Protein AF-A0A847R7V5-F1 (afdb_monomer)

pLDDT: mean 76.11, std 15.83, range [45.56, 97.25]

InterPro domains:
  IPR005899 Sodium ion-translocating decarboxylase [PF04277] (7-78)
  IPR005899 Sodium ion-translocating decarb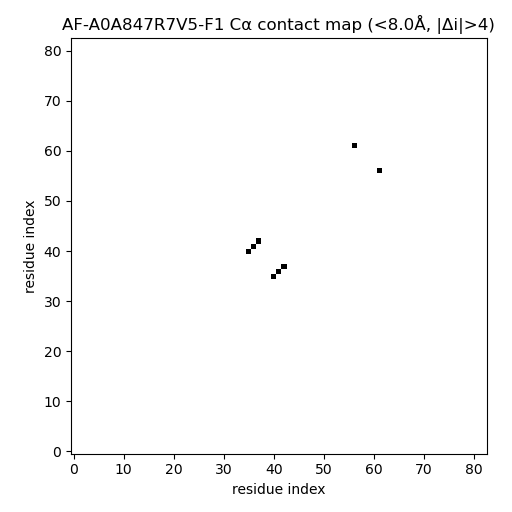oxylase [TIGR01195] (4-81)
  IPR023424 Oxaloacetate decarboxylase, gamma chain [MF_00404] (1-83)

Radius of gyration: 26.63 Å; Cα contacts (8 Å, |Δi|>4): 4; chains: 1; bounding box: 62×42×54 Å

Mean predicted aligned error: 17.56 Å

Organism: NCBI:txid2726122

Structure (mmCIF, N/CA/C/O backbone):
data_AF-A0A847R7V5-F1
#
_entry.id   AF-A0A847R7V5-F1
#
loop_
_atom_site.group_PDB
_atom_site.id
_atom_site.type_symbol
_atom_site.label_atom_id
_atom_site.label_alt_id
_atom_site.label_comp_id
_atom_site.label_asym_id
_atom_site.label_entity_id
_atom_site.label_seq_id
_atom_site.pdbx_PDB_ins_code
_atom_site.Cartn_x
_atom_site.Cartn_y
_atom_site.Cartn_z
_atom_site.occupancy
_atom_site.B_iso_or_equiv
_atom_site.auth_seq_id
_atom_site.auth_comp_id
_atom_site.auth_asym_id
_atom_site.auth_atom_id
_atom_site.pdbx_PDB_model_num
ATOM 1 N N . MET A 1 1 ? 24.728 4.380 -29.795 1.00 54.69 1 MET A N 1
ATOM 2 C CA . MET A 1 1 ? 24.614 4.793 -28.378 1.00 54.69 1 MET A CA 1
ATOM 3 C C . MET A 1 1 ? 23.146 4.861 -27.919 1.00 54.69 1 MET A C 1
ATOM 5 O O . MET A 1 1 ? 22.834 5.674 -27.066 1.00 54.69 1 MET A O 1
ATOM 9 N N . ASN A 1 2 ? 22.250 3.997 -28.427 1.00 65.88 2 ASN A N 1
ATOM 10 C CA . ASN A 1 2 ? 20.830 3.998 -28.025 1.00 65.88 2 ASN A CA 1
ATOM 11 C C . ASN A 1 2 ? 20.459 2.857 -27.062 1.00 65.88 2 ASN A C 1
ATOM 13 O O . ASN A 1 2 ? 19.472 2.983 -26.355 1.00 65.88 2 ASN A O 1
ATOM 17 N N . GLY A 1 3 ? 21.255 1.782 -26.980 1.00 73.75 3 GLY A N 1
ATOM 18 C CA . GLY A 1 3 ? 20.913 0.613 -26.154 1.00 73.75 3 GLY A CA 1
ATOM 19 C C . GLY A 1 3 ? 21.011 0.845 -24.643 1.00 73.75 3 GLY A C 1
ATOM 20 O O . GLY A 1 3 ? 20.204 0.321 -23.896 1.00 73.75 3 GLY A O 1
ATOM 21 N N . LEU A 1 4 ? 21.930 1.700 -24.179 1.00 84.06 4 LEU A N 1
ATOM 22 C CA . LEU A 1 4 ? 22.142 1.915 -22.739 1.00 84.06 4 LEU A CA 1
ATOM 23 C C . LEU A 1 4 ? 20.968 2.625 -22.050 1.00 84.06 4 LEU A C 1
ATOM 25 O O . LEU A 1 4 ? 20.701 2.376 -20.877 1.00 84.06 4 LEU A O 1
ATOM 29 N N . LEU A 1 5 ? 20.276 3.520 -22.764 1.00 83.25 5 LEU A N 1
ATOM 30 C CA . LEU A 1 5 ? 19.077 4.178 -22.238 1.00 83.25 5 LEU A CA 1
ATOM 31 C C . LEU A 1 5 ? 17.901 3.200 -22.159 1.00 83.25 5 LEU A C 1
ATOM 33 O O . LEU A 1 5 ? 17.123 3.267 -21.214 1.00 83.25 5 LEU A O 1
ATOM 37 N N . GLU A 1 6 ? 17.791 2.295 -23.129 1.00 84.81 6 GLU A N 1
ATOM 38 C CA . GLU A 1 6 ? 16.746 1.271 -23.179 1.00 84.81 6 GLU A CA 1
ATOM 39 C C . GLU A 1 6 ? 16.960 0.203 -22.095 1.00 84.81 6 GLU A C 1
ATOM 41 O O . GLU A 1 6 ? 16.026 -0.132 -21.364 1.00 84.81 6 GLU A O 1
ATOM 46 N N . ASP A 1 7 ? 18.211 -0.213 -21.880 1.00 83.62 7 ASP A N 1
ATOM 47 C CA . ASP A 1 7 ? 18.604 -1.086 -20.769 1.00 83.62 7 ASP A CA 1
ATOM 48 C C . ASP A 1 7 ? 18.366 -0.411 -19.408 1.00 83.62 7 ASP A C 1
ATOM 50 O O . ASP A 1 7 ? 17.800 -1.011 -18.492 1.00 83.62 7 ASP A O 1
ATOM 54 N N . GLY A 1 8 ? 18.743 0.866 -19.269 1.00 86.81 8 GLY A N 1
ATOM 55 C CA . GLY A 1 8 ? 18.501 1.646 -18.053 1.00 86.81 8 GLY A CA 1
ATOM 56 C C . GLY A 1 8 ? 17.010 1.829 -17.751 1.00 86.81 8 GLY A C 1
ATOM 57 O O . GLY A 1 8 ? 16.593 1.729 -16.595 1.00 86.81 8 GLY A O 1
ATOM 58 N N . PHE A 1 9 ? 16.191 2.030 -18.784 1.00 90.25 9 PHE A N 1
ATOM 59 C CA . PHE A 1 9 ? 14.738 2.100 -18.656 1.00 90.25 9 PHE A CA 1
ATOM 60 C C . PHE A 1 9 ? 14.144 0.755 -18.213 1.00 90.25 9 PHE A C 1
ATOM 62 O O . PHE A 1 9 ? 13.321 0.724 -17.295 1.00 90.25 9 PHE A O 1
ATOM 69 N N . GLY A 1 10 ? 14.614 -0.359 -18.784 1.00 89.31 10 GLY A N 1
ATOM 70 C CA . GLY A 1 10 ? 14.224 -1.706 -18.360 1.00 89.31 10 GLY A CA 1
ATOM 71 C C . GLY A 1 10 ? 14.548 -1.978 -16.888 1.00 89.31 10 GLY A C 1
ATOM 72 O O . GLY A 1 10 ? 13.692 -2.455 -16.140 1.00 89.31 10 GLY A O 1
ATOM 73 N N . LEU A 1 11 ? 15.746 -1.593 -16.438 1.00 92.25 11 LEU A N 1
ATOM 74 C CA . LEU A 1 11 ? 16.158 -1.717 -15.036 1.00 92.25 11 LEU A CA 1
ATOM 75 C C . LEU A 1 11 ? 15.334 -0.824 -14.096 1.00 92.25 11 LEU A C 1
ATOM 77 O O . LEU A 1 11 ? 14.991 -1.254 -12.994 1.00 92.25 11 LEU A O 1
ATOM 81 N N . MET A 1 12 ? 14.970 0.388 -14.524 1.00 92.31 12 MET A N 1
ATOM 82 C CA . MET A 1 12 ? 14.122 1.292 -13.742 1.00 92.31 12 MET A CA 1
ATOM 83 C C . MET A 1 12 ? 12.708 0.731 -13.562 1.00 92.31 12 MET A C 1
ATOM 85 O O . MET A 1 12 ? 12.182 0.747 -12.448 1.00 92.31 12 MET A O 1
ATOM 89 N N . VAL A 1 13 ? 12.100 0.209 -14.633 1.00 94.56 13 VAL A N 1
ATOM 90 C CA . VAL A 1 13 ? 10.768 -0.413 -14.575 1.00 94.56 13 VAL A CA 1
ATOM 91 C C . VAL A 1 13 ? 10.799 -1.671 -13.709 1.00 94.56 13 VAL A C 1
ATOM 93 O O . VAL A 1 13 ? 9.919 -1.847 -12.868 1.00 94.56 13 VAL A O 1
ATOM 96 N N . LEU A 1 14 ? 11.829 -2.511 -13.851 1.00 94.00 14 LEU A N 1
ATOM 97 C CA . LEU A 1 14 ? 12.000 -3.711 -13.032 1.00 94.00 14 LEU A CA 1
ATOM 98 C C . LEU A 1 14 ? 12.155 -3.360 -11.543 1.00 94.00 14 LEU A C 1
ATOM 100 O O . LEU A 1 14 ? 11.472 -3.936 -10.695 1.00 94.00 14 LEU A O 1
ATOM 104 N N . GLY A 1 15 ? 13.012 -2.385 -11.228 1.00 94.00 15 GLY A N 1
ATOM 105 C CA . GLY A 1 15 ? 13.255 -1.923 -9.863 1.00 94.00 15 GLY A CA 1
ATOM 106 C C . GLY A 1 15 ? 12.016 -1.293 -9.227 1.00 94.00 15 GLY A C 1
ATOM 107 O O . GLY A 1 15 ? 11.622 -1.688 -8.129 1.00 94.00 15 GLY A O 1
ATOM 108 N N . MET A 1 16 ? 11.346 -0.369 -9.929 1.00 95.56 16 MET A N 1
ATOM 109 C CA . MET A 1 16 ? 10.094 0.223 -9.441 1.00 95.56 16 MET A CA 1
ATOM 110 C C . MET A 1 16 ? 8.977 -0.813 -9.305 1.00 95.56 16 MET A C 1
ATOM 112 O O . MET A 1 16 ? 8.235 -0.769 -8.327 1.00 95.56 16 MET A O 1
ATOM 116 N N . GLY A 1 17 ? 8.864 -1.759 -10.240 1.00 95.62 17 GLY A N 1
ATOM 117 C CA . GLY A 1 17 ? 7.865 -2.825 -10.186 1.00 95.62 17 GLY A CA 1
ATOM 118 C C . GLY A 1 17 ? 8.058 -3.743 -8.981 1.00 95.62 17 GLY A C 1
ATOM 119 O O . GLY A 1 17 ? 7.093 -4.050 -8.281 1.00 95.62 17 GLY A O 1
ATOM 120 N N . PHE A 1 18 ? 9.304 -4.126 -8.684 1.00 96.19 18 PHE A N 1
ATOM 121 C CA . PHE A 1 18 ? 9.616 -4.948 -7.515 1.00 96.19 18 PHE A CA 1
ATOM 122 C C . PHE A 1 18 ? 9.311 -4.220 -6.202 1.00 96.19 18 PHE A C 1
ATOM 124 O O . PHE A 1 18 ? 8.670 -4.789 -5.319 1.00 96.19 18 PHE A O 1
ATOM 131 N N . VAL A 1 19 ? 9.707 -2.948 -6.085 1.00 95.69 19 VAL A N 1
ATOM 132 C CA . VAL A 1 19 ? 9.395 -2.128 -4.903 1.00 95.69 19 VAL A CA 1
ATOM 133 C C . VAL A 1 19 ? 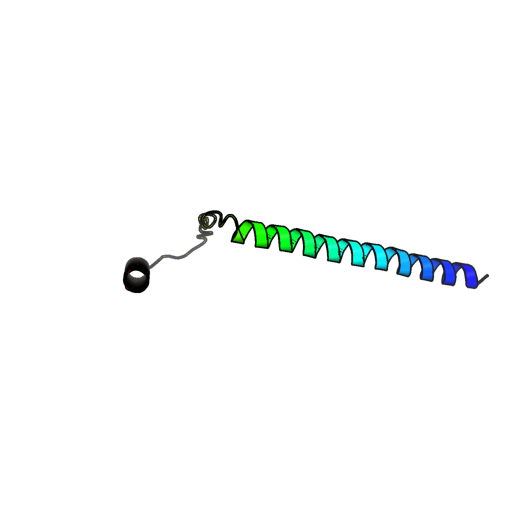7.885 -1.961 -4.745 1.00 95.69 19 VAL A C 1
ATOM 135 O O . VAL A 1 19 ? 7.368 -2.134 -3.644 1.00 95.69 19 VAL A O 1
ATOM 138 N N . PHE A 1 20 ? 7.160 -1.685 -5.831 1.00 96.75 20 PHE A N 1
ATOM 139 C CA . PHE A 1 20 ? 5.703 -1.581 -5.804 1.00 96.75 20 PHE A CA 1
ATOM 140 C C . PHE A 1 20 ? 5.056 -2.879 -5.313 1.00 96.75 20 PHE A C 1
ATOM 142 O O . PHE A 1 20 ? 4.237 -2.848 -4.397 1.00 96.75 20 PHE A O 1
ATOM 149 N N . LEU A 1 21 ? 5.468 -4.027 -5.860 1.00 97.12 21 LEU A N 1
ATOM 150 C CA . LEU A 1 21 ? 4.967 -5.332 -5.435 1.00 97.12 21 LEU A CA 1
ATOM 151 C C . LEU A 1 21 ? 5.266 -5.597 -3.953 1.00 97.12 21 LEU A C 1
ATOM 153 O O . LEU A 1 21 ? 4.389 -6.047 -3.217 1.00 97.12 21 LEU A O 1
ATOM 157 N N . PHE A 1 22 ? 6.477 -5.271 -3.502 1.00 97.25 22 PHE A N 1
ATOM 158 C CA . PHE A 1 22 ? 6.871 -5.408 -2.105 1.00 97.25 22 PHE A CA 1
ATOM 159 C C . PHE A 1 22 ? 6.002 -4.549 -1.176 1.00 97.25 22 PHE A C 1
ATOM 161 O O . PHE A 1 22 ? 5.489 -5.049 -0.175 1.00 97.25 22 PHE A O 1
ATOM 168 N N . LEU A 1 23 ? 5.762 -3.282 -1.528 1.00 96.62 23 LEU A N 1
ATOM 169 C CA . LEU A 1 23 ? 4.886 -2.397 -0.758 1.00 96.62 23 LEU A CA 1
ATOM 170 C C . LEU A 1 23 ? 3.439 -2.892 -0.740 1.00 96.62 23 LEU A C 1
ATOM 172 O O . LEU A 1 23 ? 2.814 -2.873 0.317 1.00 96.62 23 LEU A O 1
ATOM 176 N N . VAL A 1 24 ? 2.913 -3.378 -1.869 1.00 96.94 24 VAL A N 1
ATOM 177 C CA . VAL A 1 24 ? 1.573 -3.984 -1.935 1.00 96.94 24 VAL A CA 1
ATOM 178 C C . VAL A 1 24 ? 1.475 -5.161 -0.964 1.00 96.94 24 VAL A C 1
ATOM 180 O O . VAL A 1 24 ? 0.536 -5.221 -0.172 1.00 96.94 24 VAL A O 1
ATOM 183 N N . ILE A 1 25 ? 2.469 -6.052 -0.955 1.00 97.25 25 ILE A N 1
ATOM 184 C CA . ILE A 1 25 ? 2.526 -7.175 -0.009 1.00 97.25 25 ILE A CA 1
ATOM 185 C C . ILE A 1 25 ? 2.562 -6.671 1.441 1.00 97.25 25 ILE A C 1
ATOM 187 O O . ILE A 1 25 ? 1.811 -7.181 2.273 1.00 97.25 25 ILE A O 1
ATOM 191 N N . LEU A 1 26 ? 3.370 -5.652 1.756 1.00 96.44 26 LEU A N 1
ATOM 192 C CA . LEU A 1 26 ? 3.417 -5.075 3.106 1.00 96.44 26 LEU A CA 1
ATOM 193 C C . LEU A 1 26 ? 2.096 -4.423 3.526 1.00 96.44 26 LEU A C 1
ATOM 195 O O . LEU A 1 26 ? 1.694 -4.549 4.684 1.00 96.44 26 LEU A O 1
ATOM 199 N N . ILE A 1 27 ? 1.396 -3.763 2.604 1.00 94.56 27 ILE A N 1
ATOM 200 C CA . ILE A 1 27 ? 0.067 -3.195 2.850 1.00 94.56 27 ILE A CA 1
ATOM 201 C C . ILE A 1 27 ? -0.924 -4.311 3.180 1.00 94.56 27 ILE A C 1
ATOM 203 O O . ILE A 1 27 ? -1.657 -4.200 4.162 1.00 94.56 27 ILE A O 1
ATOM 207 N N . PHE A 1 28 ? -0.916 -5.410 2.422 1.00 95.25 28 PHE A N 1
ATOM 208 C CA . PHE A 1 28 ? -1.760 -6.567 2.719 1.00 95.25 28 PHE A CA 1
ATOM 209 C C . PHE A 1 28 ? -1.405 -7.217 4.055 1.00 95.25 28 PHE A C 1
ATOM 211 O O . PHE A 1 28 ? -2.310 -7.520 4.828 1.00 95.25 28 PHE A O 1
ATOM 218 N N . ALA A 1 29 ? -0.119 -7.385 4.366 1.00 94.31 29 ALA A N 1
ATOM 219 C CA . ALA A 1 29 ? 0.326 -7.931 5.646 1.00 94.31 29 ALA A CA 1
ATOM 220 C C . ALA A 1 29 ? -0.125 -7.050 6.823 1.00 94.31 29 ALA A C 1
ATOM 222 O O . ALA A 1 29 ? -0.678 -7.548 7.803 1.00 94.31 29 ALA A O 1
ATOM 223 N N . THR A 1 30 ? 0.032 -5.731 6.695 1.00 90.75 30 THR A N 1
ATOM 224 C CA . THR A 1 30 ? -0.387 -4.759 7.716 1.00 90.75 30 THR A CA 1
ATOM 225 C C . THR A 1 30 ? -1.912 -4.699 7.838 1.00 90.75 30 THR A C 1
ATOM 227 O O . THR A 1 30 ? -2.446 -4.627 8.942 1.00 90.75 30 THR A O 1
ATOM 230 N N . SER A 1 31 ? -2.640 -4.791 6.721 1.00 86.94 31 SER A N 1
ATOM 231 C CA . SER A 1 31 ? -4.105 -4.870 6.709 1.00 86.94 31 SER A CA 1
ATOM 232 C C . SER A 1 31 ? -4.601 -6.159 7.360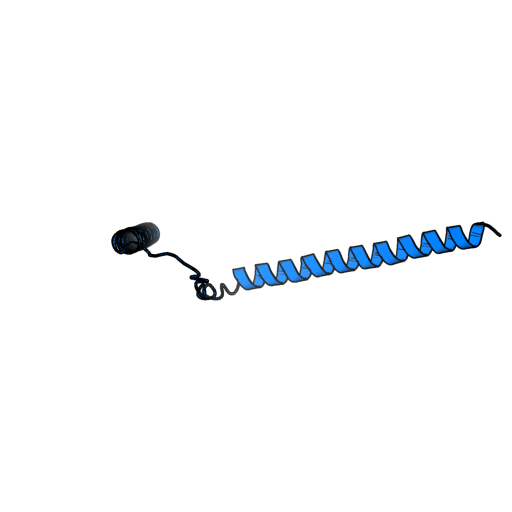 1.00 86.94 31 SER A C 1
ATOM 234 O O . SER A 1 31 ? -5.526 -6.120 8.170 1.00 86.94 31 SER A O 1
ATOM 236 N N . TYR A 1 32 ? -3.955 -7.290 7.071 1.00 89.44 32 TYR A N 1
ATOM 237 C CA . TYR A 1 32 ? -4.254 -8.567 7.705 1.00 89.44 32 TYR A CA 1
ATOM 238 C C . TYR A 1 32 ? -4.001 -8.496 9.205 1.00 89.44 32 TYR A C 1
ATOM 240 O O . TYR A 1 32 ? -4.869 -8.887 9.977 1.00 89.44 32 TYR A O 1
ATOM 248 N N . MET A 1 33 ? -2.870 -7.917 9.619 1.00 81.62 33 MET A N 1
ATOM 249 C CA . MET A 1 33 ? -2.584 -7.666 11.027 1.00 81.62 33 MET A CA 1
ATOM 250 C C . MET A 1 33 ? -3.665 -6.787 11.657 1.00 81.62 33 MET A C 1
ATOM 252 O O . MET A 1 33 ? -4.198 -7.167 12.687 1.00 81.62 33 MET A O 1
ATOM 256 N N . SER A 1 34 ? -4.065 -5.679 11.025 1.00 79.06 34 SER A N 1
ATOM 257 C CA . SER A 1 34 ? -5.140 -4.807 11.521 1.00 79.06 34 SER A CA 1
ATOM 258 C C . SER A 1 34 ? -6.471 -5.551 11.661 1.00 79.06 34 SER A C 1
ATOM 260 O O . SER A 1 34 ? -7.163 -5.413 12.669 1.00 79.06 34 SER A O 1
ATOM 262 N N . ARG A 1 35 ? -6.830 -6.388 10.685 1.00 75.88 35 ARG A N 1
ATOM 263 C CA . ARG A 1 35 ? -8.075 -7.164 10.706 1.00 75.88 35 ARG A CA 1
ATOM 264 C C . ARG A 1 35 ? -8.043 -8.268 11.758 1.00 75.88 35 ARG A C 1
ATOM 266 O O . ARG A 1 35 ? -9.035 -8.481 12.445 1.00 75.88 35 ARG A O 1
ATOM 273 N N . LEU A 1 36 ? -6.905 -8.943 11.884 1.00 79.00 36 LEU A N 1
ATOM 274 C CA . LEU A 1 36 ? -6.675 -9.990 12.868 1.00 79.00 36 LEU A CA 1
ATOM 275 C C . LEU A 1 36 ? -6.670 -9.409 14.282 1.00 79.00 36 LEU A C 1
ATOM 277 O O . LEU A 1 36 ? -7.262 -10.005 15.172 1.00 79.00 36 LEU A O 1
ATOM 281 N N . LEU A 1 37 ? -6.083 -8.225 14.469 1.00 74.19 37 LEU A N 1
ATOM 282 C CA . LEU A 1 37 ?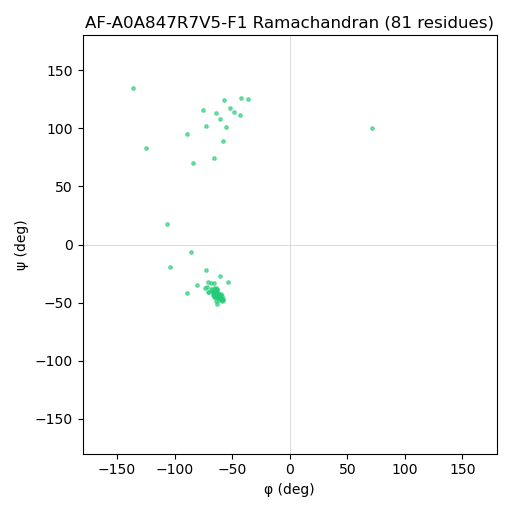 -6.117 -7.509 15.738 1.00 74.19 37 LEU A CA 1
ATOM 283 C C . LEU A 1 37 ? -7.554 -7.133 16.101 1.00 74.19 37 LEU A C 1
ATOM 285 O O . LEU A 1 37 ? -7.999 -7.542 17.158 1.00 74.19 37 LEU A O 1
ATOM 289 N N . ASN A 1 38 ? -8.313 -6.502 15.196 1.00 68.44 38 ASN A N 1
ATOM 290 C CA . ASN A 1 38 ? -9.729 -6.169 15.421 1.00 68.44 38 ASN A CA 1
ATOM 291 C C . ASN A 1 38 ? -10.625 -7.399 15.673 1.00 68.44 38 ASN A C 1
ATOM 293 O O . ASN A 1 38 ? -11.676 -7.277 16.299 1.00 68.44 38 ASN A O 1
ATOM 297 N N . HIS A 1 39 ? -10.258 -8.571 15.147 1.00 69.69 39 HIS A N 1
ATOM 298 C CA . HIS A 1 39 ? -11.049 -9.794 15.293 1.00 69.69 39 HIS A CA 1
ATOM 299 C C . HIS A 1 39 ? -10.685 -10.605 16.546 1.00 69.69 39 HIS A C 1
ATOM 301 O O . HIS A 1 39 ? -11.580 -11.117 17.212 1.00 69.69 39 HIS A O 1
ATOM 307 N N . LEU A 1 40 ? -9.392 -10.734 16.868 1.00 65.12 40 LEU A N 1
ATOM 308 C CA . LEU A 1 40 ? -8.903 -11.470 18.044 1.00 65.12 40 LEU A CA 1
ATOM 309 C C . LEU A 1 40 ? -8.995 -10.637 19.325 1.00 65.12 40 LEU A C 1
ATOM 311 O O . LEU A 1 40 ? -9.285 -11.171 20.392 1.00 65.12 40 LEU A O 1
ATOM 315 N N . PHE A 1 41 ? -8.776 -9.331 19.205 1.00 58.44 41 PHE A N 1
ATOM 316 C CA . PHE A 1 41 ? -8.985 -8.341 20.247 1.00 58.44 41 PHE A CA 1
ATOM 317 C C . PHE A 1 41 ? -9.922 -7.288 19.666 1.00 58.44 41 PHE A C 1
ATOM 319 O O . PHE A 1 41 ? -9.446 -6.270 19.162 1.00 58.44 41 PHE A O 1
ATOM 326 N N . PRO A 1 42 ? -11.250 -7.516 19.682 1.00 60.34 42 PRO A N 1
ATOM 327 C CA . PRO A 1 42 ? -12.192 -6.427 19.504 1.00 60.34 42 PRO A CA 1
ATOM 328 C C . PRO A 1 42 ? -11.907 -5.420 20.616 1.00 60.34 42 PRO A C 1
ATOM 330 O O . PRO A 1 42 ? -12.435 -5.524 21.724 1.00 60.34 42 PRO A O 1
ATOM 333 N N . GLU A 1 43 ? -11.001 -4.479 20.341 1.00 59.81 43 GLU A N 1
ATOM 334 C CA . GLU A 1 43 ? -10.899 -3.255 21.099 1.00 59.81 43 GLU A CA 1
ATOM 335 C C . GLU A 1 43 ? -12.315 -2.715 21.091 1.00 59.81 43 GLU A C 1
ATOM 337 O O . GLU A 1 43 ? -12.922 -2.507 20.033 1.00 59.81 43 GLU A O 1
ATOM 342 N N . LEU A 1 44 ? -12.867 -2.620 22.301 1.00 58.16 44 LEU A N 1
ATOM 343 C CA . LEU A 1 44 ? -14.105 -1.919 22.568 1.00 58.16 44 LEU A CA 1
ATOM 344 C C . LEU A 1 44 ? -14.119 -0.697 21.654 1.00 58.16 44 LEU A C 1
ATOM 346 O O . LEU A 1 44 ? -13.114 0.021 21.648 1.00 58.16 44 LEU A O 1
ATOM 350 N N . PRO A 1 45 ? -15.182 -0.531 2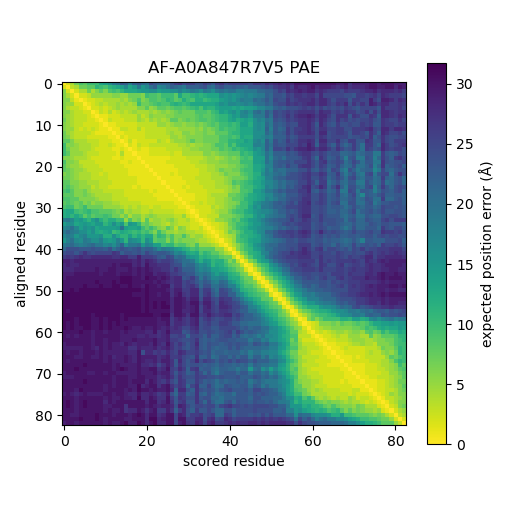0.845 1.00 57.59 45 PRO A N 1
ATOM 351 C CA . PRO A 1 45 ? -15.214 0.439 19.763 1.00 57.59 45 PRO A CA 1
ATOM 352 C C . PRO A 1 45 ? -14.598 1.729 20.284 1.00 57.59 45 PRO A C 1
ATOM 354 O O . PRO A 1 45 ? -15.046 2.159 21.356 1.00 57.59 45 PRO A O 1
ATOM 357 N N . PRO A 1 46 ? -13.573 2.304 19.614 1.00 53.75 46 PRO A N 1
ATOM 358 C CA . PRO A 1 46 ? -13.051 3.594 20.019 1.00 53.75 46 PRO A CA 1
ATOM 359 C C . PRO A 1 46 ? -14.278 4.460 20.184 1.00 53.75 46 PRO A C 1
ATOM 361 O O . PRO A 1 46 ? -15.047 4.606 19.228 1.00 53.75 46 PRO A O 1
ATOM 364 N N . VAL A 1 47 ? -14.530 4.870 21.434 1.00 52.47 47 VAL A N 1
ATOM 365 C CA . VAL A 1 47 ? -15.653 5.722 21.799 1.00 52.47 47 VAL A CA 1
ATOM 366 C C . VAL A 1 47 ? -15.667 6.764 20.715 1.00 52.47 47 VAL A C 1
ATOM 368 O O . VAL A 1 47 ? -14.681 7.488 20.571 1.00 52.47 47 VAL A O 1
ATOM 371 N N . ALA A 1 48 ? -16.702 6.717 19.875 1.00 48.69 48 ALA A N 1
ATOM 372 C CA . ALA A 1 48 ? -16.851 7.649 18.789 1.00 48.69 48 ALA A CA 1
ATOM 373 C C . ALA A 1 48 ? -16.804 9.004 19.472 1.00 48.69 48 ALA A C 1
ATOM 375 O O . ALA A 1 48 ? -17.768 9.381 20.131 1.00 48.69 48 ALA A O 1
ATOM 376 N N . VAL A 1 49 ? -15.656 9.682 19.416 1.00 48.16 49 VAL A N 1
ATOM 377 C CA . VAL A 1 49 ? -15.577 11.085 19.774 1.00 48.16 49 VAL A CA 1
ATOM 378 C C . VAL A 1 49 ? -16.531 11.708 18.780 1.00 48.16 49 VAL A C 1
ATOM 380 O O . VAL A 1 49 ? -16.266 11.650 17.573 1.00 48.16 49 VAL A O 1
ATOM 383 N N . PRO A 1 50 ? -17.710 12.169 19.229 1.00 45.56 50 PRO A N 1
ATOM 384 C CA . PRO A 1 50 ? -18.647 12.728 18.298 1.00 45.56 50 PRO A CA 1
ATOM 385 C C . PRO A 1 50 ? -17.941 13.963 17.758 1.00 45.56 50 PRO A C 1
ATOM 387 O O . PRO A 1 50 ? -17.703 14.926 18.484 1.00 45.56 50 PRO A O 1
ATOM 390 N N . SER A 1 51 ? -17.597 13.945 16.472 1.00 48.53 51 SER A N 1
ATOM 391 C CA . SER A 1 51 ? -17.485 15.183 15.715 1.00 48.53 51 SER A CA 1
ATOM 392 C C . SER A 1 51 ? -18.898 15.760 15.651 1.00 48.53 51 SER A C 1
ATOM 394 O O . SER A 1 51 ? -19.622 15.629 14.668 1.00 48.53 51 SER A O 1
ATOM 396 N N . SER A 1 52 ? -19.352 16.316 16.773 1.00 47.94 52 SER A N 1
ATOM 397 C CA . SER A 1 52 ? -20.560 17.111 16.856 1.00 47.94 52 SER A CA 1
ATOM 398 C C . SER A 1 52 ? -20.190 18.527 16.443 1.00 47.94 52 SER A C 1
ATOM 400 O O . SER A 1 52 ? -20.177 19.446 17.259 1.00 47.94 52 SER A O 1
ATOM 402 N N . LEU A 1 53 ? -19.902 18.715 15.159 1.00 52.38 53 LEU A N 1
ATOM 403 C CA . LEU A 1 53 ? -20.203 19.996 14.544 1.00 52.38 53 LEU A CA 1
ATOM 404 C C . LEU A 1 53 ? -21.626 19.909 14.003 1.00 52.38 53 LEU A C 1
ATOM 406 O O . LEU A 1 53 ? -21.894 19.437 12.905 1.00 52.38 53 LEU A O 1
ATOM 410 N N . SER A 1 54 ? -22.520 20.390 14.865 1.00 51.31 54 SER A N 1
ATOM 411 C CA . SER A 1 54 ? -23.914 20.730 14.614 1.00 51.31 54 SER A CA 1
ATOM 412 C C . SER A 1 54 ? -24.882 19.567 14.393 1.00 51.31 54 SER A C 1
ATOM 414 O O . SER A 1 54 ? -25.122 19.074 13.294 1.00 51.31 54 SER A O 1
ATOM 416 N N . LYS A 1 55 ? -25.613 19.244 15.452 1.00 57.75 55 LYS A N 1
ATOM 417 C CA . LYS A 1 55 ? -27.049 19.033 15.302 1.00 57.75 55 LYS A CA 1
ATOM 418 C C . LYS A 1 55 ? -27.679 19.745 16.480 1.00 57.75 55 LYS A C 1
ATOM 420 O O . LYS A 1 55 ? -27.193 19.551 17.585 1.00 57.75 55 LYS A O 1
ATOM 425 N N . ALA A 1 56 ? -28.740 20.521 16.296 1.00 51.62 56 ALA A N 1
ATOM 426 C CA . ALA A 1 56 ? -29.711 20.584 17.378 1.00 51.62 56 ALA A CA 1
ATOM 427 C C . ALA A 1 56 ? -30.427 19.227 17.328 1.00 51.62 56 ALA A C 1
ATOM 429 O O . ALA A 1 56 ? -31.210 18.998 16.400 1.00 51.62 56 ALA A O 1
ATOM 430 N N . PRO A 1 57 ? -30.106 18.268 18.215 1.00 58.53 57 PRO A N 1
ATOM 431 C CA . PRO A 1 57 ? -30.794 16.996 18.240 1.00 58.53 57 PRO A CA 1
ATOM 432 C C . PRO A 1 57 ? -32.143 17.307 18.876 1.00 58.53 57 PRO A C 1
ATOM 434 O O . PRO A 1 57 ? -32.212 17.752 20.023 1.00 58.53 57 PRO A O 1
ATOM 437 N N . ASN A 1 58 ? -33.228 17.137 18.126 1.00 60.31 58 ASN A N 1
ATOM 438 C CA . ASN A 1 58 ? -34.550 17.231 18.722 1.00 60.31 58 ASN A CA 1
ATOM 439 C C . ASN A 1 58 ? -34.603 16.194 19.857 1.00 60.31 58 ASN A C 1
ATOM 441 O O . ASN A 1 58 ? -34.286 15.027 19.621 1.00 60.31 58 ASN A O 1
ATOM 445 N N . LYS A 1 59 ? -34.926 16.608 21.088 1.00 63.06 59 LYS A N 1
ATOM 446 C CA . LYS A 1 59 ? -34.846 15.755 22.293 1.00 63.06 59 LYS A CA 1
ATOM 447 C C . LYS A 1 59 ? -35.614 14.438 22.110 1.00 63.06 59 LYS A C 1
ATOM 449 O O . LYS A 1 59 ? -35.175 13.390 22.568 1.00 63.06 59 LYS A O 1
ATOM 454 N N . SER A 1 60 ? -36.693 14.490 21.332 1.00 66.19 60 SER A N 1
ATOM 455 C CA . SER A 1 60 ? -37.507 13.344 20.919 1.00 66.19 60 SER A CA 1
ATOM 456 C C . SER A 1 60 ? -36.782 12.347 20.005 1.00 66.19 60 SER A C 1
ATOM 458 O O . SER A 1 60 ? -37.042 11.153 20.081 1.00 66.19 60 SER A O 1
ATOM 460 N N . ALA A 1 61 ? -35.872 12.805 19.142 1.00 69.62 61 ALA A N 1
ATOM 461 C CA . ALA A 1 61 ? -35.128 11.934 18.230 1.00 69.62 61 ALA A CA 1
ATOM 462 C C . ALA A 1 61 ? -34.062 11.115 18.972 1.00 69.62 61 ALA A C 1
ATOM 464 O O . ALA A 1 61 ? -33.868 9.939 18.671 1.00 69.62 61 ALA A O 1
ATOM 465 N N . VAL A 1 62 ? -33.415 11.720 19.975 1.00 74.38 62 VAL A N 1
ATOM 466 C CA . VAL A 1 62 ? -32.448 11.031 20.845 1.00 74.38 62 VAL A CA 1
ATOM 467 C C . VAL A 1 62 ? -33.151 9.965 21.684 1.00 74.38 62 VAL A C 1
ATOM 469 O O . VAL A 1 62 ? -32.666 8.842 21.771 1.00 74.38 62 VAL A O 1
ATOM 472 N N . ASP A 1 63 ? -34.317 10.291 22.242 1.00 76.12 63 ASP A N 1
ATOM 473 C CA . ASP A 1 63 ? -35.109 9.369 23.063 1.00 76.12 63 ASP A CA 1
ATOM 474 C C . ASP A 1 63 ? -35.662 8.17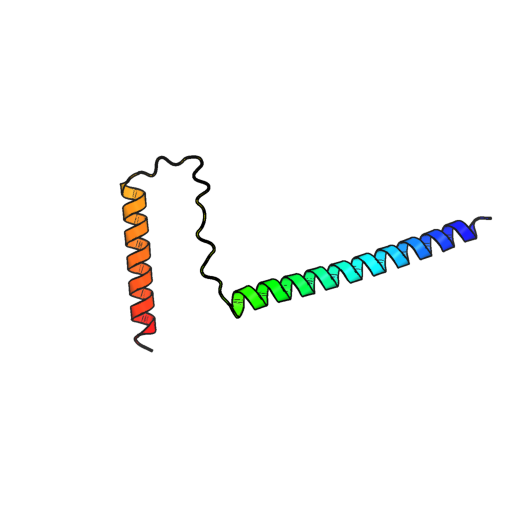9 22.252 1.00 76.12 63 ASP A C 1
ATOM 476 O O . ASP A 1 63 ? -35.569 7.021 22.671 1.00 76.12 63 ASP A O 1
ATOM 480 N N . ALA A 1 64 ? -36.140 8.436 21.028 1.00 78.31 64 ALA A N 1
ATOM 481 C CA . ALA A 1 64 ? -36.592 7.393 20.107 1.00 78.31 64 ALA A CA 1
ATOM 482 C C . ALA A 1 64 ? -35.447 6.461 19.680 1.00 78.31 64 ALA A C 1
ATOM 484 O O . ALA A 1 64 ? -35.611 5.239 19.656 1.00 78.31 64 ALA A O 1
ATOM 485 N N . GLN A 1 65 ? -34.271 7.022 19.382 1.00 80.31 65 GLN A N 1
ATOM 486 C CA . GLN A 1 65 ? -33.086 6.239 19.040 1.00 80.31 65 GLN A CA 1
ATOM 487 C C . GLN A 1 65 ? -32.610 5.400 20.232 1.00 80.31 65 GLN A C 1
ATOM 489 O O . GLN A 1 65 ? -32.289 4.225 20.059 1.00 80.31 65 GLN A O 1
ATOM 494 N N . LEU A 1 66 ? -32.610 5.962 21.444 1.00 80.81 66 LEU A N 1
ATOM 495 C CA . LEU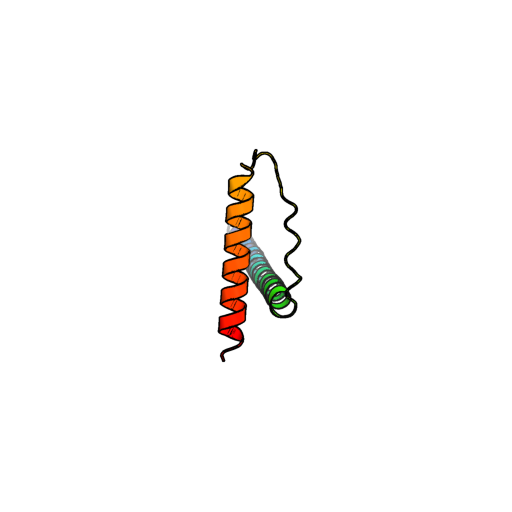 A 1 66 ? -32.217 5.249 22.659 1.00 80.81 66 LEU A CA 1
ATOM 496 C C . LEU A 1 66 ? -33.173 4.084 22.954 1.00 80.81 66 LEU A C 1
ATOM 498 O O . LEU A 1 66 ? -32.728 2.964 23.197 1.00 80.81 66 LEU A O 1
ATOM 502 N N . THR A 1 67 ? -34.481 4.318 22.833 1.00 81.31 67 THR A N 1
ATOM 503 C CA . THR A 1 67 ? -35.510 3.280 22.995 1.00 81.31 67 THR A CA 1
ATOM 504 C C . THR A 1 67 ? -35.363 2.173 21.948 1.00 81.31 67 THR A C 1
ATOM 506 O O . THR A 1 67 ? -35.447 0.989 22.285 1.00 81.31 67 THR A O 1
ATOM 509 N N . ALA A 1 68 ? -35.082 2.529 20.690 1.00 82.81 68 ALA A N 1
ATOM 510 C CA . ALA A 1 68 ? -34.853 1.563 19.617 1.00 82.81 68 ALA A CA 1
ATOM 511 C C . ALA A 1 68 ? -33.607 0.699 19.871 1.00 82.81 68 ALA A C 1
ATOM 513 O O . ALA A 1 68 ? -33.666 -0.522 19.721 1.00 82.81 68 ALA A O 1
ATOM 514 N N . VAL A 1 69 ? -32.503 1.309 20.316 1.00 84.06 69 VAL A N 1
ATOM 515 C CA . VAL A 1 69 ? -31.258 0.590 20.631 1.00 84.06 69 VAL A CA 1
ATOM 516 C C . VAL A 1 69 ? -31.444 -0.335 21.835 1.00 84.06 69 VAL A C 1
ATOM 518 O O . VAL A 1 69 ? -31.036 -1.494 21.772 1.00 84.06 69 VAL A O 1
ATOM 521 N N . ILE A 1 70 ? -32.110 0.123 22.903 1.00 83.44 70 ILE A N 1
ATOM 522 C CA . ILE A 1 70 ? -32.401 -0.712 24.080 1.00 83.44 70 ILE A CA 1
ATOM 523 C C . ILE A 1 70 ? -33.305 -1.888 23.689 1.00 83.44 70 ILE A C 1
ATOM 525 O O . ILE A 1 70 ? -33.035 -3.026 24.071 1.00 83.44 70 ILE A O 1
ATOM 529 N N . THR A 1 71 ? -34.335 -1.649 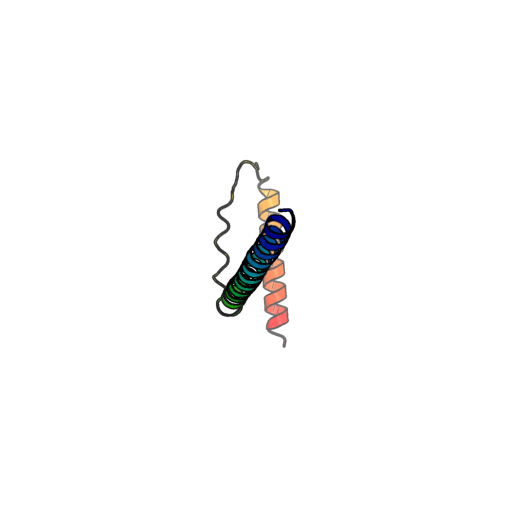22.874 1.00 83.00 71 THR A N 1
ATOM 530 C CA . THR A 1 71 ? -35.246 -2.705 22.405 1.00 83.00 71 THR A CA 1
ATOM 531 C C . THR A 1 71 ? -34.513 -3.737 21.550 1.00 83.00 71 THR A C 1
ATOM 533 O O . THR A 1 71 ? -34.672 -4.937 21.776 1.00 83.00 71 THR A O 1
ATOM 536 N N . ALA A 1 72 ? -33.667 -3.292 20.616 1.00 81.88 72 ALA A N 1
ATOM 537 C CA . ALA A 1 72 ? -32.855 -4.173 19.781 1.00 81.88 72 ALA A CA 1
ATOM 538 C C . ALA A 1 72 ? -31.869 -5.006 20.618 1.00 81.88 72 ALA A C 1
ATOM 540 O O . ALA A 1 72 ? -31.777 -6.220 20.434 1.00 81.88 72 ALA A O 1
ATOM 541 N N . ALA A 1 73 ? -31.202 -4.384 21.595 1.00 82.00 73 ALA A N 1
ATOM 542 C CA . ALA A 1 73 ? -30.286 -5.067 22.504 1.00 82.00 73 ALA A CA 1
ATOM 543 C C . ALA A 1 73 ? -31.003 -6.113 23.377 1.00 82.00 73 ALA A C 1
ATOM 545 O O . ALA A 1 73 ? -30.516 -7.234 23.531 1.00 82.00 73 ALA A O 1
ATOM 546 N N . VAL A 1 74 ? -32.190 -5.788 23.905 1.00 85.75 74 VAL A N 1
ATOM 547 C CA . VAL A 1 74 ? -33.011 -6.726 24.690 1.00 85.75 74 VAL A CA 1
ATOM 548 C C . VAL A 1 74 ? -33.510 -7.880 23.821 1.00 85.75 74 VAL A C 1
ATOM 550 O O . VAL A 1 74 ? -33.448 -9.034 24.250 1.00 85.75 74 VAL A O 1
ATOM 553 N N . HIS A 1 75 ? -33.964 -7.605 22.595 1.00 82.88 75 HIS A N 1
ATOM 554 C CA . HIS A 1 75 ? -34.358 -8.645 21.643 1.00 82.88 75 HIS A CA 1
ATOM 555 C C . HIS A 1 75 ? -33.197 -9.584 21.324 1.00 82.88 75 HIS A C 1
ATOM 557 O O . HIS A 1 75 ? -33.361 -10.801 21.401 1.00 82.88 75 HIS A O 1
ATOM 563 N N . GLN A 1 76 ? -32.017 -9.036 21.034 1.00 79.56 76 GLN A N 1
ATOM 564 C CA . GLN A 1 76 ? -30.832 -9.828 20.728 1.00 79.56 76 GLN A CA 1
ATOM 565 C C . GLN A 1 76 ? -30.377 -10.665 21.930 1.00 79.56 76 GLN A C 1
ATOM 567 O O . GLN A 1 76 ? -30.080 -11.848 21.771 1.00 79.56 76 GLN A O 1
ATOM 572 N N . HIS A 1 77 ? -30.414 -10.108 23.146 1.00 80.19 77 HIS A N 1
ATOM 573 C CA . HIS A 1 77 ? -30.096 -10.862 24.360 1.00 80.19 77 HIS A CA 1
ATOM 574 C C . HIS A 1 77 ? -31.081 -12.014 24.602 1.00 80.19 77 HIS A C 1
ATOM 576 O O . HIS A 1 77 ? -30.664 -13.118 24.943 1.00 80.19 77 HIS A O 1
ATOM 582 N N . ARG A 1 78 ? -32.385 -11.791 24.391 1.00 73.12 78 ARG A N 1
ATOM 583 C CA . ARG A 1 78 ? -33.412 -12.837 24.543 1.00 73.12 78 ARG A CA 1
ATOM 584 C C . ARG A 1 78 ? -33.280 -13.938 23.494 1.00 73.12 78 ARG A C 1
ATOM 586 O O . ARG A 1 78 ? -33.462 -15.103 23.837 1.00 73.12 78 ARG A O 1
ATOM 593 N N . ASN A 1 79 ? -32.951 -13.583 22.252 1.00 71.06 79 ASN A N 1
ATOM 594 C CA . ASN A 1 79 ? -32.744 -14.556 21.181 1.00 71.06 79 ASN A CA 1
ATOM 595 C C . ASN A 1 79 ? -31.506 -15.424 21.447 1.00 71.06 7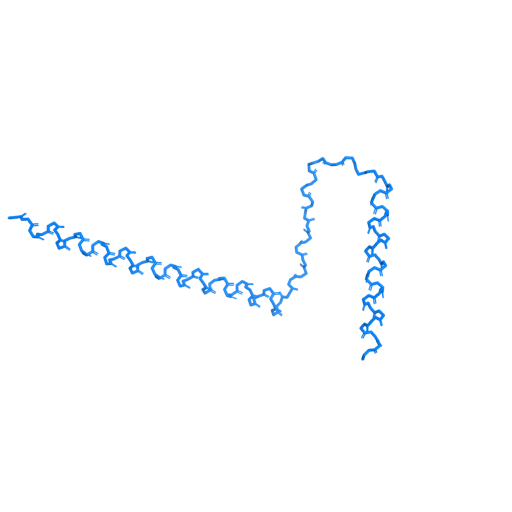9 ASN A C 1
ATOM 597 O O . ASN A 1 79 ? -31.572 -16.638 21.287 1.00 71.06 79 ASN A O 1
ATOM 601 N N . ASN A 1 80 ? -30.420 -14.824 21.948 1.00 71.06 80 ASN A N 1
ATOM 602 C CA . ASN A 1 80 ? -29.206 -15.558 22.315 1.00 71.06 80 ASN A CA 1
ATOM 603 C C . ASN A 1 80 ? -29.349 -16.405 23.588 1.00 71.06 80 ASN A C 1
ATOM 605 O O . ASN A 1 80 ? -28.582 -17.342 23.761 1.00 71.06 80 ASN A O 1
ATOM 609 N N . LYS A 1 81 ? -30.298 -16.103 24.486 1.00 63.50 81 LYS A N 1
ATOM 610 C CA . LYS A 1 81 ? -30.542 -16.906 25.701 1.00 63.50 81 LYS A CA 1
ATOM 611 C C . LYS A 1 81 ? -31.483 -18.096 25.487 1.00 63.50 81 LYS A C 1
ATOM 613 O O . LYS A 1 81 ? -31.692 -18.861 26.424 1.00 63.50 81 LYS A O 1
ATOM 618 N N . LYS A 1 82 ? -32.094 -18.223 24.303 1.00 54.59 82 LYS A N 1
ATOM 619 C CA . LYS A 1 82 ? -33.015 -19.318 23.947 1.00 54.59 82 LYS A CA 1
ATOM 620 C C . LYS A 1 82 ? -32.393 -20.325 22.964 1.00 54.59 82 LYS A C 1
ATOM 622 O O . LYS A 1 82 ? -33.136 -21.092 22.354 1.00 54.59 82 LYS A O 1
ATOM 627 N N . SER A 1 83 ? -31.065 -20.332 22.829 1.00 47.25 83 SER A N 1
ATOM 628 C CA . SER A 1 83 ? -30.301 -21.369 22.125 1.00 47.25 83 SER A CA 1
ATOM 629 C C . SER A 1 83 ? -29.306 -22.040 23.055 1.00 47.25 83 SER A C 1
ATOM 631 O O . SER A 1 83 ? -28.866 -21.379 24.020 1.00 47.25 83 SER A O 1
#

Foldseek 3Di:
DPVVVVVVVVVVCVVVVVVVVVVVVVVVVVVVVVVCCCVVPVPPPPPPPPPPPDDPQPPVNVVVVVVVVVVVVVVVVVVVVVD

Sequence (83 aa):
MNGLLEDGFGLMVLGMGFVFLFLVILIFATSYMSRLLNHLFPELPPVAVPSSLSKAPNKSAVDAQLTAVITAAVHQHRNNKKS

Solvent-accessible surface area (backbone atoms only — not comparable to full-atom values): 4940 Å² total; per-residue (Å²): 138,65,64,66,61,54,52,50,49,50,52,51,53,52,51,50,49,51,52,50,52,50,51,53,51,51,51,51,53,52,48,48,49,52,52,48,43,51,66,78,49,62,65,71,72,75,74,74,74,73,84,72,80,80,69,90,71,54,69,66,58,56,52,51,51,52,52,51,52,53,51,51,52,51,50,52,53,55,58,61,68,75,106

Secondary structure (DSSP, 8-state):
--HHHHHHHHHHHHHHHHHHHHHHHHHHHHHHHHHHHHHHS-----------S-----HHHHHHHHHHHHHHHHHHHHHHTT-